Protein 5CE7 (pdb70)

Sequence (134 aa):
DPFEGRTFLQLLGKLNASQFSQIKPAQFAIKHLDLEEDLYSCIWEELESGSFNTRVNIYFVDTLCECLKNGLTGGYLNISRDICKLVQNVAPIGAAGAANAPEVRKVLQSLHEKKVIDDNQYKDAATVEAHEQA

Solvent-accessible surface area: 7140 Å² total

Structure (mmCIF, N/CA/C/O backbone):
data_5CE7
#
_entry.id   5CE7
#
_cell.length_a   51.310
_cell.length_b   51.310
_cell.length_c   119.050
_cell.angle_alpha   90.00
_cell.angle_beta   90.00
_cell.angle_gamma   90.00
#
_symmetry.space_group_name_H-M   'P 43 21 2'
#
loop_
_entity.id
_entity.type
_entity.pdbx_description
1 polymer 'CTD kinase subunit gamma'
2 non-polymer '4-(2-HYDROXYETHYL)-1-PIPERAZINE ETHANESULFONIC ACID'
3 water water
#
loop_
_atom_site.group_PDB
_atom_site.id
_atom_site.type_symbol
_atom_site.label_atom_id
_atom_site.label_alt_id
_atom_site.label_comp_id
_atom_site.label_asym_id
_atom_site.label_entity_id
_atom_site.label_seq_id
_atom_site.pdbx_PDB_ins_code
_atom_site.Cartn_x
_atom_site.Cartn_y
_atom_site.Cartn_z
_atom_site.occupancy
_atom_site.B_iso_or_equiv
_atom_site.auth_seq_id
_atom_site.auth_comp_id
_atom_site.auth_asym_id
_atom_site.auth_atom_id
_atom_site.pdbx_PDB_model_num
ATOM 9 N N . ASP A 1 2 ? 38.813 19.222 35.121 1.00 23.04 2 ASP A N 1
ATOM 10 C CA . ASP A 1 2 ? 40.228 18.896 34.936 1.00 25.56 2 ASP A CA 1
ATOM 11 C C . ASP A 1 2 ? 41.099 19.308 36.134 1.00 21.63 2 ASP A C 1
ATOM 12 O O . ASP A 1 2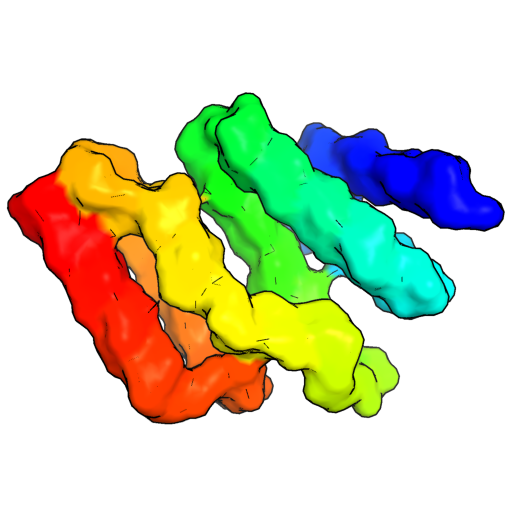 ? 40.669 20.101 36.978 1.00 17.66 2 ASP A O 1
ATOM 17 N N . PRO A 1 3 ? 42.312 18.740 36.227 1.00 18.37 3 PRO A N 1
ATOM 18 C CA . PRO A 1 3 ? 43.180 19.075 37.362 1.00 14.80 3 PRO A CA 1
ATOM 19 C C . PRO A 1 3 ? 43.389 20.578 37.594 1.00 11.24 3 PRO A C 1
ATOM 20 O O . PRO A 1 3 ? 43.389 20.994 38.751 1.00 13.16 3 PRO A O 1
ATOM 24 N N . PHE A 1 4 ? 43.556 21.374 36.539 1.00 12.94 4 PHE A N 1
ATOM 25 C CA . PHE A 1 4 ? 43.791 22.812 36.718 1.00 14.94 4 PHE A CA 1
ATOM 26 C C . PHE A 1 4 ? 42.651 23.549 37.417 1.00 14.60 4 PHE A C 1
ATOM 27 O O . PHE A 1 4 ? 42.886 24.316 38.361 1.00 12.01 4 PHE A O 1
ATOM 35 N N . GLU A 1 5 ? 41.428 23.349 36.930 1.00 13.53 5 GLU A N 1
ATOM 36 C CA . GLU A 1 5 ? 40.253 23.932 37.574 1.00 17.64 5 GLU A CA 1
ATOM 37 C C . GLU A 1 5 ? 40.119 23.441 39.022 1.00 15.65 5 GLU A C 1
ATOM 38 O O . GLU A 1 5 ? 39.747 24.203 39.924 1.00 14.33 5 GLU A O 1
ATOM 44 N N . GLY A 1 6 ? 40.428 22.169 39.238 1.00 14.57 6 GLY A N 1
ATOM 45 C CA . GLY A 1 6 ? 40.420 21.599 40.574 1.00 15.67 6 GLY A CA 1
ATOM 46 C C . GLY A 1 6 ? 41.337 22.348 41.531 1.00 16.35 6 GLY A C 1
ATOM 47 O O . GLY A 1 6 ? 40.928 22.729 42.631 1.00 15.05 6 GLY A O 1
ATOM 48 N N . ARG A 1 7 ? 42.586 22.551 41.115 1.00 12.06 7 ARG A N 1
ATOM 49 C CA . ARG A 1 7 ? 43.567 23.267 41.919 1.00 13.65 7 ARG A CA 1
ATOM 50 C C . ARG A 1 7 ? 43.133 24.715 42.159 1.00 14.58 7 ARG A C 1
ATOM 51 O O . ARG A 1 7 ? 43.208 25.207 43.279 1.00 11.66 7 ARG A O 1
ATOM 67 N N . THR A 1 9 ? 40.090 26.226 42.045 1.00 11.69 9 THR A N 1
ATOM 68 C CA . THR A 1 9 ? 38.948 26.266 42.948 1.00 12.49 9 THR A CA 1
ATOM 69 C C . THR A 1 9 ? 39.332 25.882 44.377 1.00 17.24 9 THR A C 1
ATOM 70 O O . THR A 1 9 ? 38.940 26.555 45.342 1.00 14.84 9 THR A O 1
ATOM 74 N N . PHE A 1 10 ? 40.099 24.804 44.522 1.00 16.97 10 PHE A N 1
ATOM 75 C CA . PHE A 1 10 ? 40.504 24.352 45.854 1.00 19.92 10 PHE A CA 1
ATOM 76 C C . PHE A 1 10 ? 41.337 25.409 46.581 1.00 18.05 10 PHE A C 1
ATOM 77 O O . PHE A 1 10 ? 41.127 25.664 47.768 1.00 17.87 10 PHE A O 1
ATOM 85 N N . LEU A 1 11 ? 42.267 26.038 45.872 1.00 15.90 11 LEU A N 1
ATOM 86 C CA . LEU A 1 11 ? 43.073 27.105 46.464 1.00 16.87 11 LEU A CA 1
ATOM 87 C C . LEU A 1 11 ? 42.197 28.268 46.971 1.00 18.18 11 LEU A C 1
ATOM 88 O O . LEU A 1 11 ? 42.445 28.814 48.047 1.00 13.59 11 LEU A O 1
ATOM 93 N N . GLN A 1 12 ? 41.179 28.641 46.196 1.00 15.31 12 GLN A N 1
ATOM 94 C CA . GLN A 1 12 ? 40.228 29.674 46.619 1.00 14.48 12 GLN A CA 1
ATOM 95 C C . GLN A 1 12 ? 39.467 29.249 47.875 1.00 15.61 12 GLN A C 1
ATOM 96 O O . GLN A 1 12 ? 39.316 30.024 48.817 1.00 16.73 12 GLN A O 1
ATOM 102 N N . LEU A 1 13 ? 38.992 28.008 47.898 1.00 16.27 13 LEU A N 1
ATOM 103 C CA . LEU A 1 13 ? 38.352 27.466 49.093 1.00 16.39 13 LEU A CA 1
ATOM 104 C C . LEU A 1 13 ? 39.287 27.475 50.315 1.00 18.14 13 LEU A C 1
ATOM 105 O O . LEU A 1 13 ? 38.875 27.839 51.421 1.00 15.42 13 LEU A O 1
ATOM 110 N N . LEU A 1 14 ? 40.540 27.063 50.127 1.00 15.79 14 LEU A N 1
ATOM 111 C CA . LEU A 1 14 ? 41.510 27.097 51.223 1.00 16.99 14 LEU A CA 1
ATOM 112 C C . LEU A 1 14 ? 41.699 28.507 51.777 1.00 18.05 14 LEU A C 1
ATOM 113 O O . LEU A 1 14 ? 41.966 28.683 52.959 1.00 17.20 14 LEU A O 1
ATOM 118 N N . GLY A 1 15 ? 41.562 29.507 50.912 1.00 18.28 15 GLY A N 1
ATOM 119 C CA . GLY A 1 15 ? 41.713 30.889 51.322 1.00 20.63 15 GLY A CA 1
ATOM 120 C C . GLY A 1 15 ? 40.631 31.336 52.290 1.00 20.24 15 GLY A C 1
ATOM 121 O O . GLY A 1 15 ? 40.767 32.385 52.927 1.00 22.54 15 GLY A O 1
ATOM 122 N N . LYS A 1 16 ? 39.565 30.538 52.399 1.00 17.79 16 LYS A N 1
ATOM 123 C CA . LYS A 1 16 ? 38.419 30.861 53.256 1.00 19.27 16 LYS A CA 1
ATOM 124 C C . LYS A 1 16 ? 38.583 30.354 54.675 1.00 19.84 16 LYS A C 1
ATOM 125 O O . LYS A 1 16 ? 37.782 30.682 55.534 1.00 20.94 16 LYS A O 1
ATOM 131 N N . LEU A 1 17 ? 39.601 29.534 54.913 1.00 17.89 17 LEU A N 1
ATOM 132 C CA . LEU A 1 17 ? 39.767 28.886 56.214 1.00 19.33 17 LEU A CA 1
ATOM 133 C C . LEU A 1 17 ? 39.994 29.863 57.368 1.00 21.34 17 LEU A C 1
ATOM 134 O O . LEU A 1 17 ? 40.733 30.848 57.247 1.00 21.63 17 LEU A O 1
ATOM 139 N N . ASN A 1 18 ? 39.361 29.568 58.496 1.00 21.14 18 ASN A N 1
ATOM 140 C CA . ASN A 1 18 ? 39.712 30.217 59.751 1.00 21.83 18 ASN A CA 1
ATOM 141 C C . ASN A 1 18 ? 39.650 29.167 60.842 1.00 18.45 18 ASN A C 1
ATOM 142 O O . ASN A 1 18 ? 39.497 27.985 60.541 1.00 15.14 18 ASN A O 1
ATOM 147 N N . ALA A 1 19 ? 39.758 29.582 62.102 1.00 20.55 19 ALA A N 1
ATOM 148 C CA . ALA A 1 19 ? 39.806 28.620 63.197 1.00 21.86 19 ALA A CA 1
ATOM 149 C C . ALA A 1 19 ? 38.570 27.711 63.260 1.00 23.11 19 ALA A C 1
ATOM 150 O O . ALA A 1 19 ? 38.655 26.582 63.739 1.00 24.18 19 ALA A O 1
ATOM 152 N N . SER A 1 20 ? 37.433 28.189 62.760 1.00 22.42 20 SER A N 1
ATOM 153 C CA . SER A 1 20 ? 36.165 27.474 62.938 1.00 25.56 20 SER A CA 1
ATOM 154 C C . SER A 1 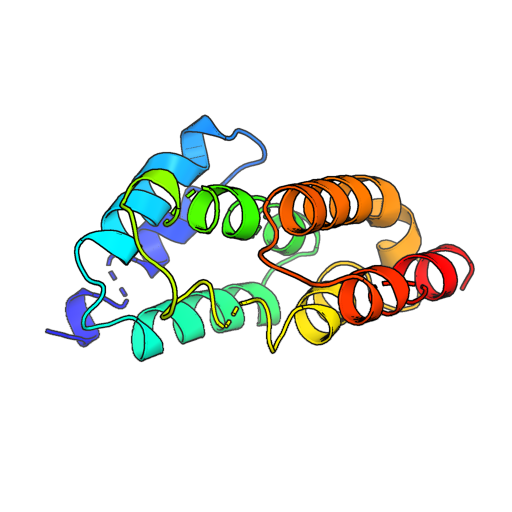20 ? 36.035 26.249 62.050 1.00 24.63 20 SER A C 1
ATOM 155 O O . SER A 1 20 ? 36.400 26.282 60.874 1.00 24.34 20 SER A O 1
ATOM 158 N N . GLN A 1 21 ? 35.512 25.168 62.617 1.00 25.56 21 GLN A N 1
ATOM 159 C CA . GLN A 1 21 ? 35.280 23.946 61.855 1.00 30.60 21 GLN A CA 1
ATOM 160 C C . GLN A 1 21 ? 34.337 24.222 60.686 1.00 28.04 21 GLN A C 1
ATOM 161 O O . GLN A 1 21 ? 34.476 23.637 59.609 1.00 27.01 21 GLN A O 1
ATOM 167 N N . PHE A 1 22 ? 33.378 25.117 60.913 1.00 24.44 22 PHE A N 1
ATOM 168 C CA . PHE A 1 22 ? 32.465 25.586 59.875 1.00 24.51 22 PHE A CA 1
ATOM 169 C C . PHE A 1 22 ? 33.156 26.024 58.568 1.00 25.22 22 PHE A C 1
ATOM 170 O O . PHE A 1 22 ? 32.621 25.814 57.475 1.00 25.40 22 PHE A O 1
ATOM 178 N N . SER A 1 23 ? 34.329 26.642 58.680 1.00 20.13 23 SER A N 1
ATOM 179 C CA . SER A 1 23 ? 35.043 27.157 57.505 1.00 20.36 23 SER A CA 1
ATOM 180 C C . SER A 1 23 ? 35.799 26.063 56.747 1.00 17.13 23 SER A C 1
ATOM 181 O O . SER A 1 23 ? 36.255 26.269 55.621 1.00 20.22 23 SER A O 1
ATOM 184 N N . GLN A 1 24 ? 35.941 24.910 57.386 1.00 13.94 24 GLN A N 1
ATOM 185 C CA . GLN A 1 24 ? 36.783 23.843 56.879 1.00 18.14 24 GLN A CA 1
ATOM 186 C C . GLN A 1 24 ? 35.938 22.805 56.140 1.00 20.75 24 GLN A C 1
ATOM 187 O O . GLN A 1 24 ? 36.464 21.974 55.415 1.00 16.22 24 GLN A O 1
ATOM 193 N N . ILE A 1 25 ? 34.622 22.874 56.320 1.00 18.93 25 ILE A N 1
ATOM 194 C CA . ILE A 1 25 ? 33.729 21.878 55.750 1.00 20.78 25 ILE A CA 1
ATOM 195 C C . ILE A 1 25 ? 33.693 21.898 54.222 1.00 19.08 25 ILE A C 1
ATOM 196 O O . ILE A 1 25 ? 33.823 20.857 53.582 1.00 20.50 25 ILE A O 1
ATOM 201 N N . LYS A 1 26 ? 33.489 23.069 53.639 1.00 18.04 26 LYS A N 1
ATOM 202 C CA . LYS A 1 26 ? 33.378 23.160 52.184 1.00 24.01 26 LYS A CA 1
ATOM 203 C C . LYS A 1 26 ? 34.653 22.734 51.441 1.00 16.42 26 LYS A C 1
ATOM 204 O O . LYS A 1 26 ? 34.578 22.023 50.437 1.00 15.75 26 LYS A O 1
ATOM 210 N N . PRO A 1 27 ? 35.834 23.176 51.914 1.00 14.76 27 PRO A N 1
ATOM 211 C CA . PRO A 1 27 ? 37.051 22.701 51.228 1.00 16.34 27 PRO A CA 1
ATOM 212 C C . PRO A 1 27 ? 37.236 21.191 51.379 1.00 14.20 27 PRO A C 1
ATOM 213 O O . PRO A 1 27 ? 37.753 20.555 50.469 1.00 15.10 27 PRO A O 1
ATOM 217 N N . ALA A 1 28 ? 36.817 20.629 52.514 1.00 13.21 28 ALA A N 1
ATOM 218 C CA . ALA A 1 28 ? 36.920 19.189 52.732 1.00 11.55 28 ALA A CA 1
ATOM 219 C C . ALA A 1 28 ? 35.982 18.402 51.824 1.00 11.88 28 ALA A C 1
ATOM 220 O O . ALA A 1 28 ? 36.364 17.358 51.285 1.00 14.69 28 ALA A O 1
ATOM 222 N N . GLN A 1 29 ? 34.756 18.892 51.660 1.00 13.71 29 GLN A N 1
ATOM 223 C CA . GLN A 1 29 ? 33.785 18.250 50.766 1.00 19.40 29 GLN A CA 1
ATOM 224 C C . GLN A 1 29 ? 34.247 18.273 49.307 1.00 19.63 29 GLN A C 1
ATOM 225 O O . GLN A 1 29 ? 34.077 17.287 48.572 1.00 17.10 29 GLN A O 1
ATOM 231 N N . PHE A 1 30 ? 34.813 19.403 48.891 1.00 17.21 30 PHE A N 1
ATOM 232 C CA . PHE A 1 30 ? 35.384 19.536 47.548 1.00 15.30 30 PHE A CA 1
ATOM 233 C C . PHE A 1 30 ? 36.519 18.540 47.315 1.00 15.25 30 PHE A C 1
ATOM 234 O O . PHE A 1 30 ? 36.560 17.870 46.286 1.00 16.68 30 PHE A O 1
ATOM 242 N N . ALA A 1 31 ? 37.453 18.468 48.259 1.00 14.45 31 ALA A N 1
ATOM 243 C CA . ALA A 1 31 ? 38.596 17.573 48.140 1.00 13.73 31 ALA A CA 1
ATOM 244 C C . ALA A 1 31 ? 38.152 16.131 47.968 1.00 16.25 31 ALA A C 1
ATOM 245 O O . ALA A 1 31 ? 38.790 15.360 47.242 1.00 14.72 31 ALA A O 1
ATOM 247 N N . ILE A 1 32 ? 37.056 15.779 48.637 1.00 14.44 32 ILE A N 1
ATOM 248 C CA . ILE A 1 32 ? 36.541 14.409 48.638 1.00 17.81 32 ILE A CA 1
ATOM 249 C C . ILE A 1 32 ? 35.734 14.142 47.380 1.00 19.47 32 ILE A C 1
ATOM 250 O O . ILE A 1 32 ? 35.835 13.072 46.776 1.00 18.78 32 ILE A O 1
ATOM 255 N N . LYS A 1 33 ? 34.946 15.128 46.977 1.00 21.03 33 LYS A N 1
ATOM 256 C CA . LYS A 1 33 ? 34.174 15.031 45.739 1.00 23.47 33 LYS A CA 1
ATOM 257 C C . LYS A 1 33 ? 35.094 14.807 44.544 1.00 22.96 33 LYS A C 1
ATOM 258 O O . LYS A 1 33 ? 34.713 14.170 43.559 1.00 23.17 33 LYS A O 1
ATOM 264 N N . HIS A 1 34 ? 36.315 15.325 44.642 1.00 21.30 34 HIS A N 1
ATOM 265 C CA . HIS A 1 34 ? 37.285 15.226 43.558 1.00 20.31 34 HIS A CA 1
ATOM 266 C C . HIS A 1 34 ? 38.500 14.430 43.976 1.00 18.89 34 HIS A C 1
ATOM 267 O O . HIS A 1 34 ? 39.638 14.838 43.745 1.00 16.57 34 HIS A O 1
ATOM 274 N N . LEU A 1 35 ? 38.242 13.290 44.598 1.00 20.11 35 LEU A N 1
ATOM 275 C CA . LEU A 1 35 ? 39.284 12.385 45.062 1.00 22.64 35 LEU A CA 1
ATOM 276 C C . LEU A 1 35 ? 40.246 12.022 43.940 1.00 21.37 35 LEU A C 1
ATOM 277 O O . LEU A 1 35 ? 41.412 11.697 44.195 1.00 19.12 35 LEU A O 1
ATOM 282 N N . ASP A 1 36 ? 39.759 12.061 42.701 1.00 22.87 36 ASP A N 1
ATOM 283 C CA . ASP A 1 36 ? 40.605 11.735 41.552 1.00 26.40 36 ASP A CA 1
ATOM 284 C C . ASP A 1 36 ? 41.776 12.696 41.433 1.00 21.34 36 ASP A C 1
ATOM 285 O O . ASP A 1 36 ? 42.819 12.347 40.876 1.00 19.99 36 ASP A O 1
ATOM 290 N N . LEU A 1 37 ? 41.601 13.898 41.984 1.00 13.93 37 LEU A N 1
ATOM 291 C CA . LEU A 1 37 ? 42.634 14.924 41.931 1.00 14.69 37 LEU A CA 1
ATOM 292 C C . LEU A 1 37 ? 43.433 14.982 43.239 1.00 16.41 37 LEU A C 1
ATOM 293 O O . LEU A 1 37 ? 44.108 15.960 43.497 1.00 13.69 37 LEU A O 1
ATOM 298 N N . GLU A 1 38 ? 43.365 13.931 44.058 1.00 17.63 38 GLU A N 1
ATOM 299 C CA . GLU A 1 38 ? 43.973 13.957 45.404 1.00 14.54 38 GLU A CA 1
ATOM 300 C C . GLU A 1 38 ? 45.447 14.391 45.435 1.00 17.44 38 GLU A C 1
ATOM 301 O O . GLU A 1 38 ? 45.872 15.130 46.315 1.00 17.19 38 GLU A O 1
ATOM 307 N N . GLU A 1 39 ? 46.232 13.948 44.463 1.00 20.19 39 GLU A N 1
ATOM 308 C CA . GLU A 1 39 ? 47.635 14.322 44.437 1.00 18.75 39 GLU A CA 1
ATOM 309 C C . GLU A 1 39 ? 47.793 15.815 44.200 1.00 15.94 39 GLU A C 1
ATOM 310 O O . GLU A 1 39 ? 48.596 16.460 44.870 1.00 17.63 39 GLU A O 1
ATOM 316 N N . ASP A 1 40 ? 47.021 16.358 43.258 1.00 11.56 40 ASP A N 1
ATOM 317 C CA . ASP A 1 40 ? 47.064 17.788 42.950 1.00 13.74 40 ASP A CA 1
ATOM 318 C C . ASP A 1 40 ? 46.631 18.585 44.178 1.00 16.00 40 ASP A C 1
ATOM 319 O O . ASP A 1 40 ? 47.267 19.569 44.560 1.00 15.57 40 ASP A O 1
ATOM 324 N N . LEU A 1 41 ? 45.509 18.164 44.750 1.00 15.06 41 LEU A N 1
ATOM 325 C CA . LEU A 1 41 ? 44.893 18.868 45.864 1.00 15.47 41 LEU A CA 1
ATOM 326 C C . LEU A 1 41 ? 45.749 18.784 47.120 1.00 16.79 41 LEU A C 1
ATOM 327 O O . LEU A 1 41 ? 45.874 19.773 47.837 1.00 15.56 41 LEU A O 1
ATOM 332 N N . TYR A 1 42 ? 46.334 17.615 47.385 1.00 15.08 42 TYR A N 1
ATOM 333 C CA . TYR A 1 42 ? 47.238 17.471 48.520 1.00 14.71 42 TYR A CA 1
ATOM 334 C C . TYR A 1 42 ? 48.448 18.410 48.372 1.00 15.70 42 TYR A C 1
ATOM 335 O O . TYR A 1 42 ? 48.958 18.957 49.358 1.00 12.61 42 TYR A O 1
ATOM 344 N N . SER A 1 43 ? 48.901 18.617 47.137 1.00 12.06 43 SER A N 1
ATOM 345 C CA . SER A 1 43 ? 49.997 19.538 46.894 1.00 10.91 43 SER A CA 1
ATOM 346 C C . SER A 1 43 ? 49.563 20.981 47.101 1.00 10.50 43 SER A C 1
ATOM 347 O O . SER A 1 43 ? 50.376 21.834 47.456 1.00 13.49 43 SER A O 1
ATOM 350 N N . CYS A 1 44 ? 48.285 21.260 46.871 1.00 11.77 44 CYS A N 1
ATOM 351 C CA . CYS A 1 44 ? 47.746 22.593 47.153 1.00 14.48 44 CYS A CA 1
ATOM 352 C C . CYS A 1 44 ? 47.843 22.890 48.654 1.00 14.56 44 CYS A C 1
ATOM 353 O O . CYS A 1 44 ? 48.141 24.018 49.056 1.00 11.81 44 CYS A O 1
ATOM 356 N N . ILE A 1 45 ? 47.569 21.875 49.470 1.00 14.50 45 ILE A N 1
ATOM 357 C CA . ILE A 1 45 ? 47.657 22.001 50.931 1.00 12.19 45 ILE A CA 1
ATOM 358 C C . ILE A 1 45 ? 49.076 22.363 51.355 1.00 12.36 45 ILE A C 1
ATOM 359 O O . ILE A 1 45 ? 49.281 23.319 52.108 1.00 11.72 45 ILE A O 1
ATOM 364 N N . TRP A 1 46 ? 50.061 21.624 50.848 1.00 9.58 46 TRP A N 1
ATOM 365 C CA . TRP A 1 46 ? 51.467 21.936 51.148 1.00 14.96 46 TRP A CA 1
ATOM 366 C C . TRP A 1 46 ? 51.955 23.266 50.565 1.00 17.13 46 TRP A C 1
ATOM 367 O O . TRP A 1 46 ? 52.802 23.937 51.166 1.00 17.40 46 TRP A O 1
ATOM 378 N N . GLU A 1 47 ? 51.423 23.650 49.407 1.00 12.84 47 GLU A N 1
ATOM 379 C CA . GLU A 1 47 ? 51.739 24.959 48.835 1.00 12.62 47 GLU A CA 1
ATOM 380 C C . GLU A 1 47 ? 51.313 26.079 49.792 1.00 13.58 47 GLU A C 1
ATOM 381 O O . GLU A 1 47 ? 52.028 27.068 49.978 1.00 17.91 47 GLU A O 1
ATOM 387 N N . GLU A 1 48 ? 50.125 25.937 50.364 1.00 13.55 48 GLU A N 1
ATOM 388 C CA . GLU A 1 48 ? 49.596 26.933 51.294 1.00 15.40 48 GLU A CA 1
ATOM 389 C C . GLU A 1 48 ? 50.334 26.884 52.638 1.00 12.87 48 GLU A C 1
ATOM 390 O O . GLU A 1 48 ? 50.550 27.916 53.268 1.00 14.40 48 GLU A O 1
ATOM 396 N N . LEU A 1 49 ? 50.730 25.694 53.073 1.00 13.54 49 LEU A N 1
ATOM 397 C CA . LEU A 1 49 ? 51.584 25.577 54.272 1.00 15.31 49 LEU A CA 1
ATOM 398 C C . LEU A 1 49 ? 52.901 26.327 54.110 1.00 18.67 49 LEU A C 1
ATOM 399 O O . LEU A 1 49 ? 53.293 27.120 54.969 1.00 23.04 49 LEU A O 1
ATOM 404 N N . GLU A 1 50 ? 53.583 26.071 52.998 1.00 14.78 50 GLU A N 1
ATOM 405 C CA . GLU A 1 50 ? 54.914 26.630 52.747 1.00 21.29 50 GLU A CA 1
ATOM 406 C C . GLU A 1 50 ? 54.953 28.143 52.684 1.00 21.96 50 GLU A C 1
ATOM 407 O O . GLU A 1 50 ? 55.927 28.765 53.100 1.00 25.41 50 GLU A O 1
ATOM 413 N N . SER A 1 51 ? 53.904 28.738 52.138 1.00 23.61 51 SER A N 1
ATOM 414 C CA . SER A 1 51 ? 53.899 30.177 51.925 1.00 22.64 51 SER A CA 1
ATOM 415 C C . SER A 1 51 ? 53.021 30.910 52.930 1.00 19.87 51 SER A C 1
ATOM 416 O O . SER A 1 51 ? 52.946 32.139 52.907 1.00 21.46 51 SER A O 1
ATOM 419 N N . GLY A 1 52 ? 52.379 30.160 53.825 1.00 18.82 52 GLY A N 1
ATOM 420 C CA . GLY A 1 52 ? 51.441 30.742 54.775 1.00 17.10 52 GLY A CA 1
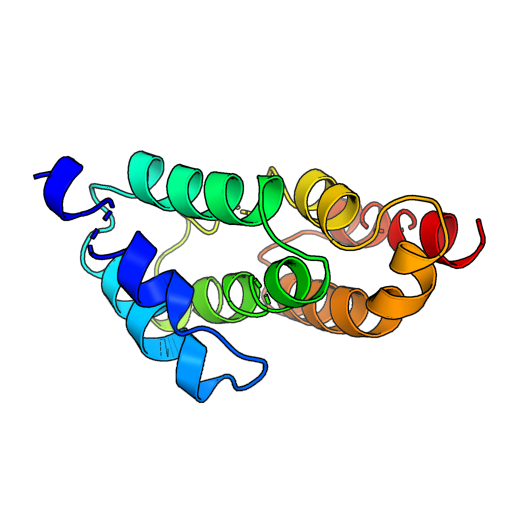ATOM 421 C C . GLY A 1 52 ? 52.097 31.259 56.045 1.00 15.19 52 GLY A C 1
ATOM 422 O O . GLY A 1 52 ? 53.174 30.793 56.444 1.00 14.55 52 GLY A O 1
ATOM 423 N N . SER A 1 53 ? 51.439 32.231 56.674 1.00 17.70 53 SER A N 1
ATOM 424 C CA . SER A 1 53 ? 51.790 32.699 58.014 1.00 19.44 53 SER A CA 1
ATOM 425 C C . SER A 1 53 ? 51.588 31.561 59.000 1.00 14.15 53 SER A C 1
ATOM 426 O O . SER A 1 53 ? 50.967 30.555 58.669 1.00 14.14 53 SER A O 1
ATOM 429 N N . PHE A 1 54 ? 52.098 31.712 60.215 1.00 14.39 54 PHE A N 1
ATOM 430 C CA . PHE A 1 54 ? 51.845 30.700 61.236 1.00 16.51 54 PHE A CA 1
ATOM 431 C C . PHE A 1 54 ? 50.356 30.563 61.553 1.00 13.05 54 PHE A C 1
ATOM 432 O O . PHE A 1 54 ? 49.889 29.472 61.852 1.00 13.74 54 PHE A O 1
ATOM 440 N N . ASN A 1 55 ? 49.607 31.660 61.486 1.00 12.41 55 ASN A N 1
ATOM 441 C CA . ASN A 1 55 ? 48.161 31.551 61.693 1.00 14.98 55 ASN A CA 1
ATOM 442 C C . ASN A 1 55 ? 47.510 30.685 60.608 1.00 16.23 55 ASN A C 1
ATOM 443 O O . ASN A 1 55 ? 46.701 29.821 60.903 1.00 11.47 55 ASN A O 1
ATOM 448 N N . THR A 1 56 ? 47.884 30.916 59.352 1.00 15.90 56 THR A N 1
ATOM 449 C CA . THR A 1 56 ? 47.386 30.120 58.228 1.00 11.95 56 THR A CA 1
ATOM 450 C C . THR A 1 56 ? 47.793 28.652 58.350 1.00 10.88 56 THR A C 1
ATOM 451 O O . THR A 1 56 ? 47.020 27.752 58.056 1.00 10.85 56 THR A O 1
ATOM 455 N N . ARG A 1 57 ? 49.019 28.412 58.797 1.00 12.79 57 ARG A N 1
ATOM 456 C CA . ARG A 1 57 ? 49.495 27.052 58.952 1.00 14.20 57 ARG A CA 1
ATOM 457 C C . ARG A 1 57 ? 48.690 26.263 59.982 1.00 10.22 57 ARG A C 1
ATOM 458 O O . ARG A 1 57 ? 48.382 25.097 59.773 1.00 16.10 57 ARG A O 1
ATOM 466 N N . VAL A 1 58 ? 48.348 26.921 61.081 1.00 12.17 58 VAL A N 1
ATOM 467 C CA . VAL A 1 58 ? 47.544 26.320 62.133 1.00 13.16 58 VAL A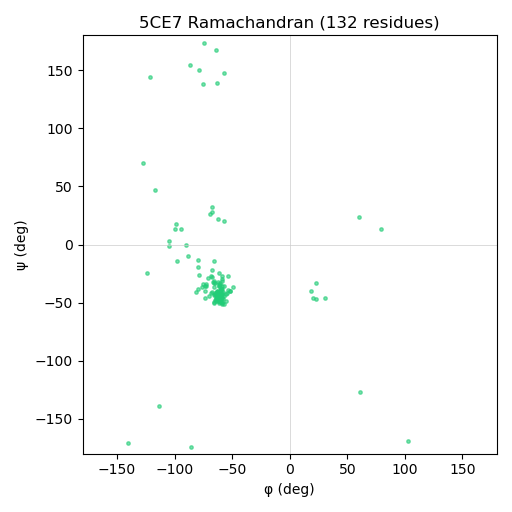 CA 1
ATOM 468 C C . VAL A 1 58 ? 46.142 26.010 61.606 1.00 11.16 58 VAL A C 1
ATOM 469 O O . VAL A 1 58 ? 45.593 24.947 61.868 1.00 13.88 58 VAL A O 1
ATOM 473 N N . ASN A 1 59 ? 45.562 26.935 60.854 1.00 10.03 59 ASN A N 1
ATOM 474 C CA . ASN A 1 59 ? 44.228 26.693 60.304 1.00 13.79 59 ASN A CA 1
ATOM 475 C C . ASN A 1 59 ? 44.218 25.560 59.287 1.00 12.98 59 ASN A C 1
ATOM 476 O O . ASN A 1 59 ? 43.252 24.811 59.196 1.00 12.49 59 ASN A O 1
ATOM 481 N N . ILE A 1 60 ? 45.313 25.408 58.548 1.00 13.69 60 ILE A N 1
ATOM 482 C CA . ILE A 1 60 ? 45.453 24.269 57.644 1.00 14.43 60 ILE A CA 1
ATOM 483 C C . ILE A 1 60 ? 45.582 22.947 58.401 1.00 11.94 60 ILE A C 1
ATOM 484 O O . ILE A 1 60 ? 45.060 21.929 57.970 1.00 14.62 60 ILE A O 1
ATOM 497 N N . TYR A 1 62 ? 44.106 22.399 61.300 1.00 15.56 62 TYR A N 1
ATOM 498 C CA . TYR A 1 62 ? 42.722 22.106 61.685 1.00 15.81 62 TYR A CA 1
ATOM 499 C C . TYR A 1 62 ? 41.979 21.509 60.494 1.00 12.71 62 TYR A C 1
ATOM 500 O O . TYR A 1 62 ? 41.262 20.516 60.636 1.00 15.47 62 TYR A O 1
ATOM 509 N N . PHE A 1 63 ? 42.122 22.137 59.329 1.00 10.57 63 PHE A N 1
ATOM 510 C CA . PHE A 1 63 ? 41.484 21.630 58.104 1.00 13.10 63 PHE A CA 1
ATOM 511 C C . PHE A 1 63 ? 41.846 20.167 57.810 1.00 13.79 63 PHE A C 1
ATOM 512 O O . PHE A 1 63 ? 40.999 19.366 57.381 1.00 14.83 63 PHE A O 1
ATOM 520 N N . VAL A 1 64 ? 43.118 19.832 58.008 1.00 13.11 64 VAL A N 1
ATOM 521 C CA . VAL A 1 64 ? 43.601 18.463 57.818 1.00 14.32 64 VAL A CA 1
ATOM 522 C C . VAL A 1 64 ? 42.865 17.506 58.754 1.00 14.38 64 VAL A C 1
ATOM 523 O O . VAL A 1 64 ? 42.550 16.380 58.393 1.00 14.81 64 VAL A O 1
ATOM 527 N N . ASP A 1 65 ? 42.603 17.958 59.970 1.00 18.75 65 ASP A N 1
ATOM 528 C CA . ASP A 1 65 ? 41.851 17.157 60.936 1.00 22.32 65 ASP A CA 1
ATOM 529 C C . ASP A 1 65 ? 40.414 16.963 60.428 1.00 15.94 65 ASP A C 1
ATOM 530 O O . ASP A 1 65 ? 39.901 15.850 60.391 1.00 16.68 65 ASP A O 1
ATOM 535 N N . THR A 1 66 ? 39.781 18.059 60.036 1.00 15.98 66 THR A N 1
ATOM 536 C CA . THR A 1 66 ? 38.425 18.031 59.465 1.00 15.48 66 THR A CA 1
ATOM 537 C C . THR A 1 66 ? 38.333 17.158 58.195 1.00 14.95 66 THR A C 1
ATOM 538 O O . THR A 1 66 ? 37.387 16.363 58.020 1.00 16.25 66 THR A O 1
ATOM 542 N N . LEU A 1 67 ? 39.330 17.287 57.325 1.00 12.38 67 LEU A N 1
ATOM 543 C CA . LEU A 1 67 ? 39.413 16.468 56.123 1.00 12.72 67 LEU A CA 1
ATOM 544 C C . LEU A 1 67 ? 39.473 14.977 56.466 1.00 15.34 67 LEU A C 1
ATOM 545 O O . LEU A 1 67 ? 38.733 14.163 55.897 1.00 17.59 67 LEU A O 1
ATOM 550 N N . CYS A 1 68 ? 40.364 14.609 57.380 1.00 10.55 68 CYS A N 1
ATOM 551 C CA . CYS A 1 68 ? 40.434 13.218 57.817 1.00 13.89 68 CYS A CA 1
ATOM 552 C C . CYS A 1 68 ? 39.098 12.722 58.404 1.00 15.06 68 CYS A C 1
ATOM 553 O O . CYS A 1 68 ? 38.639 11.639 58.062 1.00 16.97 68 CYS A O 1
ATOM 556 N N . GLU A 1 69 ? 38.484 13.503 59.287 1.00 13.97 69 GLU A N 1
ATOM 557 C CA . GLU A 1 69 ? 37.196 13.112 59.874 1.00 15.60 69 GLU A CA 1
ATOM 558 C C . GLU A 1 69 ? 36.153 12.876 58.791 1.00 15.81 69 GLU A C 1
ATOM 559 O O . GLU A 1 69 ? 35.427 11.889 58.810 1.00 18.77 69 GLU A O 1
ATOM 573 N N . CYS A 1 71 ? 36.728 12.252 55.584 1.00 12.48 71 CYS A N 1
ATOM 574 C CA . CYS A 1 71 ? 37.123 11.066 54.824 1.00 15.54 71 CYS A CA 1
ATOM 575 C C . CYS A 1 71 ? 36.584 9.803 55.503 1.00 18.09 71 CYS A C 1
ATOM 576 O O . CYS A 1 71 ? 36.012 8.932 54.848 1.00 18.22 71 CYS A O 1
ATOM 579 N N . LEU A 1 72 ? 36.750 9.714 56.821 1.00 14.22 72 LEU A N 1
ATOM 580 C CA . LEU A 1 72 ? 36.289 8.543 57.555 1.00 18.28 72 LEU A CA 1
ATOM 581 C C . LEU A 1 72 ? 34.761 8.431 57.524 1.00 19.88 72 LEU A C 1
ATOM 582 O O . LEU A 1 72 ? 34.205 7.333 57.444 1.00 19.36 72 LEU A O 1
ATOM 587 N N . LYS A 1 73 ? 34.078 9.564 57.585 1.00 17.66 73 LYS A N 1
ATOM 588 C CA . LYS A 1 73 ? 32.620 9.545 57.507 1.00 20.73 73 LYS A CA 1
ATOM 589 C C . LYS A 1 73 ? 32.132 9.106 56.123 1.00 16.98 73 LYS A C 1
ATOM 590 O O . LYS A 1 73 ? 30.988 8.641 55.965 1.00 19.57 73 LYS A O 1
ATOM 596 N N . ASN A 1 74 ? 33.005 9.256 55.134 1.00 15.65 74 ASN A N 1
ATOM 597 C CA . ASN A 1 74 ? 32.711 8.854 53.759 1.00 17.76 74 ASN A CA 1
ATOM 598 C C . ASN A 1 74 ? 33.115 7.408 53.484 1.00 20.63 74 ASN A C 1
ATOM 599 O O . ASN A 1 74 ? 32.905 6.907 52.389 1.00 22.02 74 ASN A O 1
ATOM 604 N N . GLY A 1 75 ? 33.675 6.737 54.487 1.00 19.97 75 GLY A N 1
ATOM 605 C CA . GLY A 1 75 ? 34.067 5.341 54.346 1.00 17.99 75 GLY A CA 1
ATOM 606 C C . GLY A 1 75 ? 35.390 5.127 53.614 1.00 19.51 75 GLY A C 1
ATOM 607 O O . GLY A 1 75 ? 35.701 4.014 53.208 1.00 21.86 75 GLY A O 1
ATOM 608 N N . LEU A 1 76 ? 36.168 6.190 53.433 1.00 16.66 76 LEU A N 1
ATOM 609 C CA . LEU A 1 76 ? 37.473 6.082 52.766 1.00 17.48 76 LEU A CA 1
ATOM 610 C C . LEU A 1 76 ? 38.539 5.524 53.707 1.00 19.21 76 LEU A C 1
ATOM 611 O O . LEU A 1 76 ? 38.490 5.747 54.916 1.00 21.91 76 LEU A O 1
ATOM 616 N N . THR A 1 77 ? 39.522 4.823 53.159 1.00 23.94 77 THR A N 1
ATOM 617 C CA . THR A 1 77 ? 40.606 4.311 54.005 1.00 24.37 77 THR A CA 1
ATOM 618 C C . THR A 1 77 ? 41.995 4.758 53.557 1.00 25.57 77 THR A C 1
ATOM 619 O O . THR A 1 77 ? 42.920 4.805 54.362 1.00 29.69 77 THR A O 1
ATOM 623 N N . GLY A 1 78 ? 42.149 5.089 52.279 1.00 23.14 78 GLY A N 1
ATOM 624 C CA . GLY A 1 78 ? 43.450 5.504 51.782 1.00 24.42 78 GLY A CA 1
ATOM 625 C C . GLY A 1 78 ? 43.423 6.961 51.366 1.00 23.71 78 GLY A C 1
ATOM 626 O O . GLY A 1 78 ? 42.809 7.791 52.044 1.00 25.26 78 GLY A O 1
ATOM 627 N N . GLY A 1 79 ? 44.068 7.270 50.247 1.00 21.65 79 GLY A N 1
ATOM 628 C CA . GLY A 1 79 ? 44.024 8.613 49.705 1.00 20.97 79 GLY A CA 1
ATOM 629 C C . GLY A 1 79 ? 44.602 9.643 50.659 1.00 21.48 79 GLY A C 1
ATOM 630 O O . GLY A 1 79 ? 45.733 9.485 51.138 1.00 21.75 79 GLY A O 1
ATOM 631 N N . TYR A 1 80 ? 43.832 10.692 50.942 1.00 18.72 80 TYR A N 1
ATOM 632 C CA . TYR A 1 80 ? 44.291 11.757 51.839 1.00 18.19 80 TYR A CA 1
ATOM 633 C C . TYR A 1 80 ? 44.758 11.200 53.190 1.00 18.61 80 TYR A C 1
ATOM 634 O O . TYR A 1 80 ? 45.754 11.663 53.751 1.00 16.64 80 TYR A O 1
ATOM 643 N N . LEU A 1 81 ? 44.046 10.200 53.699 1.00 17.53 81 LEU A N 1
ATOM 644 C CA . LEU A 1 81 ? 44.367 9.608 54.992 1.00 20.67 81 LEU A CA 1
ATOM 645 C C . LEU A 1 81 ? 45.773 9.011 55.025 1.00 19.03 81 LEU A C 1
ATOM 646 O O . LEU A 1 81 ? 46.502 9.197 55.992 1.00 16.66 81 LEU A O 1
ATOM 651 N N . ASN A 1 82 ? 46.150 8.293 53.972 1.00 21.56 82 ASN A N 1
ATOM 652 C CA . ASN A 1 82 ? 47.498 7.725 53.888 1.00 20.63 82 ASN A CA 1
ATOM 653 C C . ASN A 1 82 ? 48.571 8.790 53.713 1.00 17.44 82 ASN A C 1
ATOM 654 O O . ASN A 1 82 ? 49.674 8.660 54.235 1.00 21.23 82 ASN A O 1
ATOM 667 N N . ILE A 1 84 ? 48.425 12.031 54.705 1.00 16.14 84 ILE A N 1
ATOM 668 C CA . ILE A 1 84 ? 48.549 12.797 55.940 1.00 17.98 84 ILE A CA 1
ATOM 669 C C . ILE A 1 84 ? 49.260 11.990 57.025 1.00 20.02 84 ILE A C 1
ATOM 670 O O . ILE A 1 84 ? 50.090 12.523 57.768 1.00 19.77 84 ILE A O 1
ATOM 675 N N . SER A 1 85 ? 48.943 10.698 57.099 1.00 20.24 85 SER A N 1
ATOM 676 C CA . SER A 1 85 ? 49.598 9.799 58.039 1.00 21.88 85 SER A CA 1
ATOM 677 C C . SER A 1 85 ? 51.104 9.706 57.783 1.00 24.03 85 SER A C 1
ATOM 678 O O . SER A 1 85 ? 51.911 9.818 58.708 1.00 26.00 85 SER A O 1
ATOM 681 N N . ARG A 1 86 ? 51.471 9.492 56.524 1.00 19.79 86 ARG A N 1
ATOM 682 C CA . ARG A 1 86 ? 52.877 9.413 56.120 1.00 25.26 86 ARG A CA 1
ATOM 683 C C . ARG A 1 86 ? 53.603 10.707 56.466 1.00 23.94 86 ARG A C 1
ATOM 684 O O . ARG A 1 86 ? 54.757 10.691 56.887 1.00 25.22 86 ARG A O 1
ATOM 692 N N . ASP A 1 87 ? 52.918 11.829 56.295 1.00 15.17 87 ASP A N 1
ATOM 693 C CA . ASP A 1 87 ? 53.574 13.129 56.423 1.00 17.64 87 ASP A CA 1
ATOM 694 C C . ASP A 1 87 ? 53.355 13.821 57.758 1.00 16.37 87 ASP A C 1
ATOM 695 O O . ASP A 1 87 ? 53.647 15.010 57.881 1.00 18.39 87 ASP A O 1
ATOM 700 N N . ILE A 1 88 ? 52.845 13.100 58.754 1.00 18.59 88 ILE A N 1
ATOM 701 C CA . ILE A 1 88 ? 52.436 13.746 60.013 1.00 19.44 88 ILE A CA 1
ATOM 702 C C . ILE A 1 88 ? 53.555 14.518 60.712 1.00 18.16 88 ILE A C 1
ATOM 703 O O . ILE A 1 88 ? 53.331 15.617 61.218 1.00 18.29 88 ILE A O 1
ATOM 708 N N . CYS A 1 89 ? 54.760 13.964 60.737 1.00 17.90 89 CYS A N 1
ATOM 709 C CA . CYS A 1 89 ? 55.858 14.663 61.395 1.00 20.06 89 CYS A CA 1
ATOM 710 C C . CYS A 1 89 ? 56.327 15.870 60.579 1.00 19.70 89 CYS A C 1
ATOM 711 O O . CYS A 1 89 ? 56.719 16.888 61.147 1.00 17.63 89 CYS A O 1
ATOM 714 N N . LYS A 1 90 ? 56.271 15.771 59.255 1.00 16.22 90 LYS A N 1
ATOM 715 C CA . LYS A 1 90 ? 56.544 16.939 58.415 1.00 19.63 90 LYS A CA 1
ATOM 716 C C . LYS A 1 90 ? 55.541 18.052 58.701 1.00 16.48 90 LYS A C 1
ATOM 717 O O . LYS A 1 90 ? 55.900 19.229 58.810 1.00 16.32 90 LYS A O 1
ATOM 723 N N . LEU A 1 91 ? 54.271 17.671 58.816 1.00 19.60 91 LEU A N 1
ATOM 724 C CA . LEU A 1 91 ? 53.220 18.626 59.106 1.00 15.74 91 LEU A CA 1
ATOM 725 C C . LEU A 1 91 ? 53.523 19.329 60.424 1.00 17.79 91 LEU A C 1
ATOM 726 O O . LEU A 1 91 ? 53.423 20.549 60.514 1.00 15.77 91 LEU A O 1
ATOM 731 N N . VAL A 1 92 ? 53.895 18.559 61.444 1.00 16.57 92 VAL A N 1
ATOM 732 C CA . VAL A 1 92 ? 54.238 19.145 62.738 1.00 14.10 92 VAL A CA 1
ATOM 733 C C . VAL A 1 92 ? 55.421 20.111 62.632 1.00 15.67 92 VAL A C 1
ATOM 734 O O . VAL A 1 92 ? 55.429 21.182 63.244 1.00 16.32 92 VAL A O 1
ATOM 738 N N . GLN A 1 93 ? 56.434 19.718 61.870 1.00 18.88 93 GLN A N 1
ATOM 739 C CA . GLN A 1 93 ? 57.634 20.540 61.707 1.00 20.81 93 GLN A CA 1
ATOM 740 C C . GLN A 1 93 ? 57.302 21.894 61.076 1.00 18.49 93 GLN A C 1
ATOM 741 O O . GLN A 1 93 ? 57.903 22.915 61.402 1.00 19.58 93 GLN A O 1
ATOM 747 N N . ASN A 1 94 ? 56.346 21.887 60.157 1.00 16.79 94 ASN A N 1
ATOM 748 C CA . ASN A 1 94 ? 55.914 23.105 59.480 1.00 16.77 94 ASN A CA 1
ATOM 749 C C . ASN A 1 94 ? 55.079 24.008 60.399 1.00 14.51 94 ASN A C 1
ATOM 750 O O . ASN A 1 94 ? 55.303 25.213 60.467 1.00 13.50 94 ASN A O 1
ATOM 755 N N . VAL A 1 95 ? 54.127 23.419 61.118 1.00 15.40 95 VAL A N 1
ATOM 756 C CA . VAL A 1 95 ? 53.206 24.206 61.943 1.00 18.43 95 VAL A CA 1
ATOM 757 C C . VAL A 1 95 ? 53.822 24.645 63.286 1.00 18.98 95 VAL A C 1
ATOM 758 O O . VAL A 1 95 ? 53.606 25.775 63.746 1.00 16.20 95 VAL A O 1
ATOM 762 N N . ALA A 1 96 ? 54.605 23.752 63.887 1.00 17.54 96 ALA A N 1
ATOM 763 C CA . ALA A 1 96 ? 55.242 23.995 65.175 1.00 18.94 96 ALA A CA 1
ATOM 764 C C . ALA A 1 96 ? 56.742 23.742 65.088 1.00 18.85 96 ALA A C 1
ATOM 765 O O . ALA A 1 96 ? 57.245 22.764 65.649 1.00 18.44 96 ALA A O 1
ATOM 767 N N . PRO A 1 97 ? 57.467 24.622 64.381 1.00 18.67 97 PRO A N 1
ATOM 768 C CA . PRO A 1 97 ? 58.916 24.450 64.205 1.00 19.15 97 PRO A CA 1
ATOM 769 C C . PRO A 1 97 ? 59.714 24.796 65.464 1.00 19.35 97 PRO A C 1
ATOM 770 O O . PRO A 1 97 ? 59.146 25.299 66.436 1.00 14.95 97 PRO A O 1
ATOM 774 N N . ILE A 1 98 ? 61.020 24.542 65.435 1.00 16.20 98 ILE A N 1
ATOM 775 C CA . ILE A 1 98 ? 61.910 24.998 66.494 1.00 17.44 98 ILE A CA 1
ATOM 776 C C . ILE A 1 98 ? 61.785 26.516 66.627 1.00 20.12 98 ILE A C 1
ATOM 777 O O . ILE A 1 98 ? 61.524 27.213 65.648 1.00 20.76 98 ILE A O 1
ATOM 782 N N . GLY A 1 99 ? 61.952 27.028 67.841 1.00 21.63 99 GLY A N 1
ATOM 783 C CA . GLY A 1 99 ? 61.796 28.449 68.084 1.00 22.02 99 GLY A CA 1
ATOM 784 C C . GLY A 1 99 ? 60.471 28.770 68.751 1.00 18.65 99 GLY A C 1
ATOM 785 O O . GLY A 1 99 ? 59.759 27.879 69.195 1.00 20.07 99 GLY A O 1
ATOM 786 N N . ALA A 1 100 ? 60.137 30.051 68.813 1.00 19.69 100 ALA A N 1
ATOM 787 C CA . ALA A 1 100 ? 58.980 30.511 69.580 1.00 19.84 100 ALA A CA 1
ATOM 788 C C . ALA A 1 100 ? 57.626 30.087 69.006 1.00 16.19 100 ALA A C 1
ATOM 789 O O . ALA A 1 100 ? 56.657 29.958 69.751 1.00 17.89 100 ALA A O 1
ATOM 791 N N . ALA A 1 101 ? 57.544 29.872 67.694 1.00 13.95 101 ALA A N 1
ATOM 792 C CA . ALA A 1 101 ? 56.262 29.457 67.101 1.00 14.78 101 ALA A CA 1
ATOM 793 C C . ALA A 1 101 ? 55.866 28.059 67.548 1.00 15.50 101 ALA A C 1
ATOM 794 O O . ALA A 1 101 ? 54.678 27.731 67.621 1.00 17.36 101 ALA A O 1
ATOM 796 N N . GLY A 1 102 ? 56.865 27.241 67.860 1.00 14.77 102 GLY A N 1
ATOM 797 C CA . GLY A 1 102 ? 56.617 25.904 68.391 1.00 14.20 102 GLY A CA 1
ATOM 798 C C . GLY A 1 102 ? 55.867 25.995 69.710 1.00 17.20 102 GLY A C 1
ATOM 799 O O . GLY A 1 102 ? 54.931 25.241 69.957 1.00 17.65 102 GLY A O 1
ATOM 800 N N . ALA A 1 103 ? 56.262 26.948 70.548 1.00 14.55 103 ALA A N 1
ATOM 801 C CA . ALA A 1 103 ? 55.577 27.176 71.818 1.00 13.95 103 ALA A CA 1
ATOM 802 C C . ALA A 1 103 ? 54.187 27.777 71.607 1.00 15.71 103 ALA A C 1
ATOM 803 O O . ALA A 1 103 ? 53.214 27.350 72.234 1.00 15.54 103 ALA A O 1
ATOM 805 N N . ALA A 1 104 ? 54.094 28.768 70.721 1.00 13.26 104 ALA A N 1
ATOM 806 C CA . ALA A 1 104 ? 52.819 29.412 70.439 1.00 16.12 104 ALA A CA 1
ATOM 807 C C . ALA A 1 104 ? 51.764 28.440 69.887 1.00 15.42 104 ALA A C 1
ATOM 808 O O . ALA A 1 104 ? 50.580 28.597 70.158 1.00 15.01 104 ALA A O 1
ATOM 810 N N . ASN A 1 105 ? 52.193 27.444 69.118 1.00 11.24 105 ASN A N 1
ATOM 811 C CA . ASN A 1 105 ? 51.250 26.515 68.497 1.00 14.99 105 ASN A CA 1
ATOM 812 C C . ASN A 1 105 ? 51.172 25.125 69.129 1.00 14.30 105 ASN A C 1
ATOM 813 O O . ASN A 1 105 ? 50.454 24.275 68.623 1.00 13.94 105 ASN A O 1
ATOM 818 N N . ALA A 1 106 ? 51.908 24.878 70.208 1.00 14.18 106 ALA A N 1
ATOM 819 C CA . ALA A 1 106 ? 51.970 23.516 70.749 1.00 14.36 106 ALA A CA 1
ATOM 820 C C . ALA A 1 106 ? 50.610 22.918 71.191 1.00 15.86 106 ALA A C 1
ATOM 821 O O . ALA A 1 106 ? 50.300 21.773 70.871 1.00 15.51 106 ALA A O 1
ATOM 823 N N . PRO A 1 107 ? 49.799 23.679 71.941 1.00 14.52 107 PRO A N 1
ATOM 824 C CA . PRO A 1 107 ? 48.526 23.080 72.374 1.00 15.03 107 PRO A CA 1
ATOM 825 C C . PRO A 1 107 ? 47.582 22.790 71.203 1.00 16.45 107 PRO A C 1
ATOM 826 O O . PRO A 1 107 ? 46.799 21.843 71.253 1.00 17.44 107 PRO A O 1
ATOM 830 N N . GLU A 1 108 ? 47.649 23.612 70.159 1.00 15.07 108 GLU A N 1
ATOM 831 C CA . GLU A 1 108 ? 46.743 23.467 69.041 1.00 14.25 108 GLU A CA 1
ATOM 832 C C . GLU A 1 108 ? 47.158 22.284 68.179 1.00 15.13 108 GLU A C 1
ATOM 833 O O . GLU A 1 108 ? 46.308 21.595 67.632 1.00 17.29 108 GLU A O 1
ATOM 839 N N . VAL A 1 109 ? 48.464 22.032 68.080 1.00 14.64 109 VAL A N 1
ATOM 840 C CA . VAL A 1 109 ? 48.941 20.890 67.318 1.00 14.24 109 VAL A CA 1
ATOM 841 C C . VAL A 1 109 ? 48.699 19.620 68.140 1.00 17.49 109 VAL A C 1
ATOM 842 O O . VAL A 1 109 ? 48.353 18.570 67.597 1.00 16.18 109 VAL A O 1
ATOM 846 N N . ARG A 1 110 ? 48.855 19.724 69.457 1.00 17.40 110 ARG A N 1
ATOM 847 C CA . ARG A 1 110 ? 48.529 18.597 70.324 1.00 17.32 110 ARG A CA 1
ATOM 848 C C . ARG A 1 110 ? 47.071 18.176 70.192 1.00 16.38 110 ARG A C 1
ATOM 849 O O . ARG A 1 110 ? 46.762 16.983 70.228 1.00 18.21 110 ARG A O 1
ATOM 857 N N . LYS A 1 111 ? 46.171 19.141 70.046 1.00 14.89 111 LYS A N 1
ATOM 858 C CA . LYS A 1 111 ? 44.751 18.806 69.918 1.00 20.64 111 LYS A CA 1
ATOM 859 C C . LYS A 1 111 ? 44.515 17.996 68.647 1.00 19.20 111 LYS A C 1
ATOM 860 O O . LYS A 1 111 ? 43.809 16.982 68.658 1.00 17.13 111 LYS A O 1
ATOM 866 N N . VAL A 1 112 ? 45.118 18.439 67.549 1.00 17.52 112 VAL A N 1
ATOM 867 C CA . VAL A 1 112 ? 44.979 17.736 66.278 1.00 18.36 112 VAL A CA 1
ATOM 868 C C . VAL A 1 112 ? 45.611 16.342 66.326 1.00 16.90 112 VAL A C 1
ATOM 869 O O . VAL A 1 112 ? 45.049 15.371 65.804 1.00 15.94 112 VAL A O 1
ATOM 873 N N . LEU A 1 113 ? 46.783 16.244 66.942 1.00 14.06 113 LEU A N 1
ATOM 874 C CA . LEU A 1 113 ? 47.480 14.963 66.998 1.00 18.54 113 LEU A CA 1
ATOM 875 C C . LEU A 1 113 ? 46.656 13.938 67.770 1.00 19.53 113 LEU A C 1
ATOM 876 O O . LEU A 1 113 ? 46.581 12.772 67.375 1.00 19.24 113 LEU A O 1
ATOM 881 N N . GLN A 1 114 ? 46.039 14.382 68.863 1.00 14.61 114 GLN A N 1
ATOM 882 C CA . GLN A 1 114 ? 45.206 13.510 69.683 1.00 20.01 114 GLN A CA 1
ATOM 883 C C . GLN A 1 114 ? 43.989 13.040 68.889 1.00 19.73 114 GLN A C 1
ATOM 884 O O . GLN A 1 114 ? 43.627 11.867 68.914 1.00 17.39 114 GLN A O 1
ATOM 890 N N . SER A 1 115 ? 43.377 13.972 68.170 1.00 18.73 115 SER A N 1
ATOM 891 C CA . SER A 1 115 ? 42.244 13.668 67.309 1.00 20.93 115 SER A CA 1
ATOM 892 C C . SER A 1 115 ? 42.609 12.629 66.236 1.00 22.87 115 SER A C 1
ATOM 893 O O . SER A 1 115 ? 41.909 11.634 66.058 1.00 24.55 115 SER A O 1
ATOM 896 N N . LEU A 1 116 ? 43.701 12.871 65.519 1.00 17.77 116 LEU A N 1
ATOM 897 C CA . LEU A 1 116 ? 44.166 11.935 64.506 1.00 19.07 116 LEU A CA 1
ATOM 8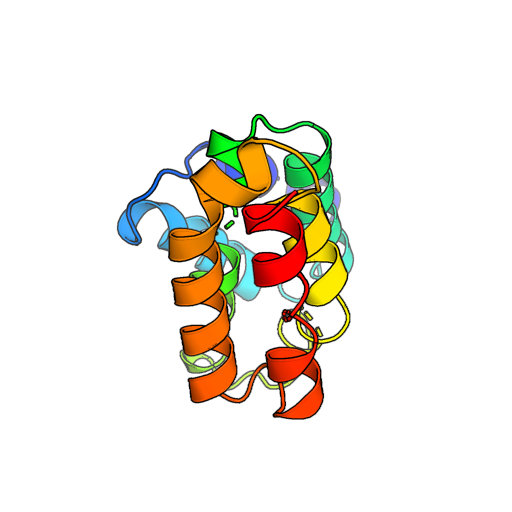98 C C . LEU A 1 116 ? 44.507 10.559 65.109 1.00 21.55 116 LEU A C 1
ATOM 899 O O . LEU A 1 116 ? 44.216 9.520 64.517 1.00 23.11 116 LEU A O 1
ATOM 904 N N . HIS A 1 117 ? 45.123 10.563 66.284 1.00 18.32 117 HIS A N 1
ATOM 905 C CA . HIS A 1 117 ? 45.446 9.326 66.989 1.00 20.24 117 HIS A CA 1
ATOM 906 C C . HIS A 1 117 ? 44.201 8.533 67.417 1.00 22.78 117 HIS A C 1
ATOM 907 O O . HIS A 1 117 ? 44.138 7.316 67.229 1.00 25.11 117 HIS A O 1
ATOM 914 N N . GLU A 1 118 ? 43.221 9.219 67.995 1.00 21.99 118 GLU A N 1
ATOM 915 C CA . GLU A 1 118 ? 41.977 8.577 68.427 1.00 22.89 118 GLU A CA 1
ATOM 916 C C . GLU A 1 118 ? 41.215 7.983 67.244 1.00 25.93 118 GLU A C 1
ATOM 917 O O . GLU A 1 118 ? 40.532 6.960 67.366 1.00 26.83 118 GLU A O 1
ATOM 923 N N . LYS A 1 119 ? 41.331 8.630 66.092 1.00 22.02 119 LYS A N 1
ATOM 924 C CA . LYS A 1 119 ? 40.630 8.153 64.913 1.00 28.52 119 LYS A CA 1
ATOM 925 C C . LYS A 1 119 ? 41.513 7.235 64.056 1.00 27.49 119 LYS A C 1
ATOM 926 O O . LYS A 1 119 ? 41.178 6.924 62.913 1.00 28.11 119 LYS A O 1
ATOM 932 N N . LYS A 1 120 ? 42.631 6.792 64.636 1.00 22.49 120 LYS A N 1
ATOM 933 C CA . LYS A 1 120 ? 43.476 5.762 64.026 1.00 26.51 120 LYS A CA 1
ATOM 934 C C . LYS A 1 120 ? 44.036 6.152 62.655 1.00 27.01 120 LYS A C 1
ATOM 935 O O . LYS A 1 120 ? 44.392 5.294 61.844 1.00 25.94 120 LYS A O 1
ATOM 941 N N . VAL A 1 121 ? 44.115 7.456 62.407 1.00 24.40 121 VAL A N 1
ATOM 942 C CA . VAL A 1 121 ? 44.778 7.962 61.214 1.00 20.20 121 VAL A CA 1
ATOM 943 C C . VAL A 1 121 ? 46.290 7.807 61.381 1.00 20.11 121 VAL A C 1
ATOM 944 O O . VAL A 1 121 ? 47.014 7.526 60.418 1.00 20.94 121 VAL A O 1
ATOM 948 N N . ILE A 1 122 ? 46.764 7.997 62.614 1.00 19.69 122 ILE A N 1
ATOM 949 C CA . ILE A 1 122 ? 48.171 7.760 62.950 1.00 21.49 122 ILE A CA 1
ATOM 950 C C . ILE A 1 122 ? 48.271 6.717 64.068 1.00 22.52 122 ILE A C 1
ATOM 951 O O . ILE A 1 122 ? 47.416 6.665 64.948 1.00 20.07 122 ILE A O 1
ATOM 956 N N . ASP A 1 123 ? 49.295 5.867 64.013 1.00 25.84 123 ASP A N 1
ATOM 957 C CA . ASP A 1 123 ? 49.471 4.832 65.033 1.00 29.94 123 ASP A CA 1
ATOM 958 C C . ASP A 1 123 ? 50.242 5.338 66.264 1.00 29.65 123 ASP A C 1
ATOM 959 O O . ASP A 1 123 ? 50.561 6.531 66.379 1.00 19.77 123 ASP A O 1
ATOM 964 N N . ASP A 1 124 ? 50.535 4.422 67.181 1.00 29.01 124 ASP A N 1
ATOM 965 C CA . ASP A 1 124 ? 51.159 4.783 68.446 1.00 31.13 124 ASP A CA 1
ATOM 966 C C . ASP A 1 124 ? 52.549 5.373 68.253 1.00 30.34 124 ASP A C 1
ATOM 967 O O . ASP A 1 124 ? 52.900 6.365 68.895 1.00 28.53 124 ASP A O 1
ATOM 972 N N . ASN A 1 125 ? 53.337 4.764 67.371 1.00 27.63 125 ASN A N 1
ATOM 973 C CA . ASN A 1 125 ? 54.693 5.237 67.108 1.00 33.39 125 ASN A CA 1
ATOM 974 C C . ASN A 1 125 ? 54.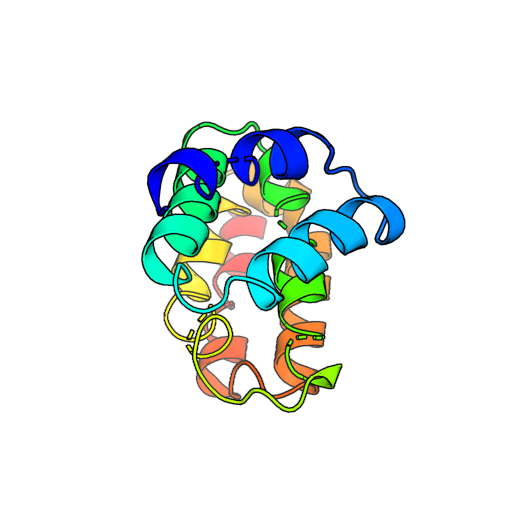732 6.641 66.494 1.00 29.85 125 ASN A C 1
ATOM 975 O O . ASN A 1 125 ? 55.495 7.494 66.953 1.00 25.63 125 ASN A O 1
ATOM 980 N N . GLN A 1 126 ? 53.923 6.859 65.452 1.00 21.54 126 GLN A N 1
ATOM 981 C CA . GLN A 1 126 ? 53.765 8.181 64.843 1.00 22.86 126 GLN A CA 1
ATOM 982 C C . GLN A 1 126 ? 53.338 9.252 65.856 1.00 20.21 126 GLN A C 1
ATOM 983 O O . GLN A 1 126 ? 53.925 10.333 65.914 1.00 21.83 126 GLN A O 1
ATOM 989 N N . TYR A 1 127 ? 52.311 8.943 66.643 1.00 20.01 127 TYR A N 1
ATOM 990 C CA . TYR A 1 127 ? 51.805 9.862 67.652 1.00 21.38 127 TYR A CA 1
ATOM 991 C C . TYR A 1 127 ? 52.898 10.198 68.659 1.00 24.49 127 TYR A C 1
ATOM 992 O O . TYR A 1 127 ? 53.108 11.369 69.007 1.00 21.39 127 TYR A O 1
ATOM 1001 N N . L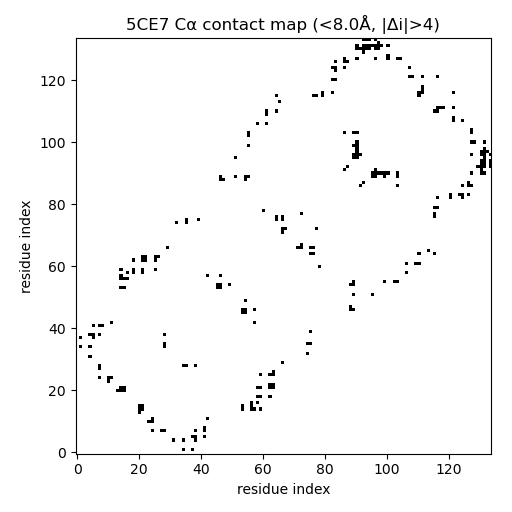YS A 1 128 ? 53.606 9.170 69.113 1.00 26.45 128 LYS A N 1
ATOM 1002 C CA . LYS A 1 128 ? 54.704 9.358 70.048 1.00 31.87 128 LYS A CA 1
ATOM 1003 C C . LYS A 1 128 ? 55.797 10.223 69.428 1.00 28.23 128 LYS A C 1
ATOM 1004 O O . LYS A 1 128 ? 56.310 11.133 70.075 1.00 28.31 128 LYS A O 1
ATOM 1010 N N . ASP A 1 129 ? 56.158 9.928 68.183 1.00 23.71 129 ASP A N 1
ATOM 1011 C CA . ASP A 1 129 ? 57.155 10.721 67.463 1.00 26.19 129 ASP A CA 1
ATOM 1012 C C . ASP A 1 129 ? 56.720 12.179 67.291 1.00 23.75 129 ASP A C 1
ATOM 1013 O O . ASP A 1 129 ? 57.495 13.101 67.526 1.00 24.21 129 ASP A O 1
ATOM 1018 N N . ALA A 1 130 ? 55.485 12.380 66.853 1.00 23.41 130 ALA A N 1
ATOM 1019 C CA . ALA A 1 130 ? 54.979 13.726 66.590 1.00 21.06 130 ALA A CA 1
ATOM 1020 C C . ALA A 1 130 ? 54.834 14.529 67.884 1.00 22.17 130 ALA A C 1
ATOM 1021 O O . ALA A 1 130 ? 55.148 15.721 67.931 1.00 22.07 130 ALA A O 1
ATOM 1031 N N . ALA A 1 132 ? 56.634 14.046 70.576 1.00 20.21 132 ALA A N 1
ATOM 1032 C CA . ALA A 1 132 ? 57.996 14.382 71.017 1.00 25.61 132 ALA A CA 1
ATOM 1033 C C . ALA A 1 132 ? 58.545 15.585 70.239 1.00 21.46 132 ALA A C 1
ATOM 1034 O O . ALA A 1 132 ? 59.312 16.384 70.767 1.00 22.69 132 ALA A O 1
ATOM 1036 N N . THR A 1 133 ? 58.153 15.703 68.977 1.00 20.11 133 THR A N 1
ATOM 1037 C CA . THR A 1 133 ? 58.565 16.838 68.167 1.00 23.70 133 THR A CA 1
ATOM 1038 C C . THR A 1 133 ? 57.980 18.130 68.719 1.00 22.58 133 THR A C 1
ATOM 1039 O O . THR A 1 133 ? 58.689 19.115 68.884 1.00 22.33 133 THR A O 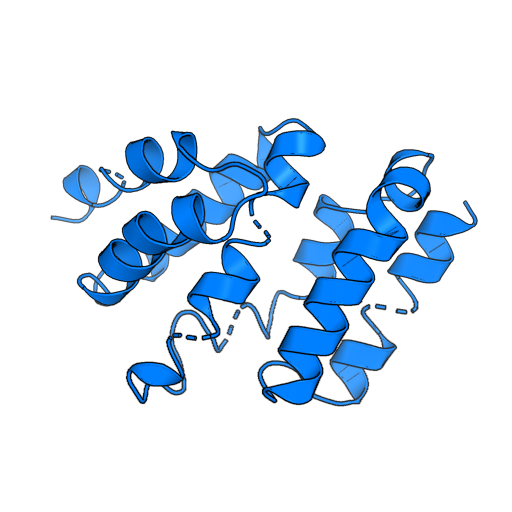1
ATOM 1043 N N . VAL A 1 134 ? 56.680 18.116 69.007 1.00 21.96 134 VAL A N 1
ATOM 1044 C CA . VAL A 1 134 ? 56.026 19.265 69.607 1.00 19.61 134 VAL A CA 1
ATOM 1045 C C . VAL A 1 134 ? 56.695 19.669 70.926 1.00 20.16 134 VAL A C 1
ATOM 1046 O O . VAL A 1 134 ? 56.912 20.849 71.184 1.00 19.26 134 VAL A O 1
ATOM 1050 N N . GLU A 1 135 ? 57.014 18.695 71.767 1.00 20.44 135 GLU A N 1
ATOM 1051 C CA . GLU A 1 135 ? 57.640 19.010 73.040 1.00 23.61 135 GLU A CA 1
ATOM 1052 C C . GLU A 1 135 ? 59.020 19.636 72.830 1.00 21.27 135 GLU A C 1
ATOM 1053 O O . GLU A 1 135 ? 59.338 20.662 73.426 1.00 18.61 135 GLU A O 1
ATOM 1059 N N . ALA A 1 136 ? 59.831 19.027 71.967 1.00 20.65 136 ALA A N 1
ATOM 1060 C CA . ALA A 1 136 ? 61.145 19.588 71.638 1.00 23.26 136 ALA A CA 1
ATOM 1061 C C . ALA A 1 136 ? 61.038 21.036 71.132 1.00 19.03 136 ALA A C 1
ATOM 1062 O O . ALA A 1 136 ? 61.820 21.900 71.521 1.00 21.24 136 ALA A O 1
ATOM 1064 N N . HIS A 1 137 ? 60.056 21.294 70.278 1.00 15.64 137 HIS A N 1
ATOM 1065 C CA . HIS A 1 137 ? 59.880 22.630 69.704 1.00 20.75 137 HIS A CA 1
ATOM 1066 C C . HIS A 1 137 ? 59.180 23.628 70.636 1.00 20.93 137 HIS A C 1
ATOM 1067 O O . HIS A 1 137 ? 59.281 24.849 70.451 1.00 22.12 137 HIS A O 1
ATOM 1074 N N . GLU A 1 138 ? 58.469 23.125 71.638 1.00 21.78 138 GLU A N 1
ATOM 1075 C CA . GLU A 1 138 ? 57.930 24.011 72.666 1.00 20.20 138 GLU A CA 1
ATOM 1076 C C . GLU A 1 138 ? 59.069 24.478 73.580 1.00 22.11 138 GLU A C 1
ATOM 1077 O O . GLU A 1 138 ? 59.129 25.640 73.985 1.00 22.48 138 GLU A O 1
ATOM 1083 N N . GLN A 1 139 ? 59.980 23.571 73.899 1.00 25.48 139 GLN A N 1
ATOM 1084 C CA . GLN A 1 139 ? 61.023 23.879 74.870 1.00 27.94 139 GLN A CA 1
ATOM 1085 C C . GLN A 1 139 ? 62.158 24.713 74.285 1.00 31.39 139 GLN A C 1
ATOM 1086 O O . GLN A 1 139 ? 62.820 25.456 75.006 1.00 35.04 139 GLN A O 1
ATOM 1092 N N . ALA A 1 140 ? 62.370 24.605 72.978 1.00 26.60 140 ALA A N 1
ATOM 1093 C CA . ALA A 1 140 ? 63.453 25.328 72.322 1.00 32.01 140 ALA A CA 1
ATOM 1094 C C . ALA A 1 140 ? 63.009 25.951 70.994 1.00 32.66 140 ALA A C 1
ATOM 1095 O O . ALA A 1 140 ? 61.964 25.612 70.425 1.00 25.01 140 ALA A O 1
#

Secondary structure (DSSP, 8-state):
-HHHH--HHHHHTT--SSGGGTHHHHHHHHHTGGGHHHHHHHHHHHHHHS-HHHHHH--HHHHHH--GGGT--SGGG---TTHHHHHHHHS-TTHHHHHHHHHHHHHHHHHHHTTSS-HHHHHH--HHHHHHH-

B-factor: mean 23.65, std 11.66, range [8.81, 90.58]

Organism: Schizosaccharomyces pombe (strain 972 / ATCC 24843) (NCBI:txid284812)

Radius of gyration: 14.24 Å; Cα contacts (8 Å, |Δi|>4): 154; chains: 1; bounding box: 31×28×40 Å

Foldseek 3Di:
DLVVLLVLLVLLVQFAQDLVSLVVSLVSCVVPLVNLVSNVVSLVVCLVPDDLRSLLRNCSLLSNVVCVVVVHDPRSLVVQVCVLVSLCSNQNADCSLQVCLVSNLVSLVSCDVVVSYDPVSSVVVVRSVNRSVD

GO terms:
  GO:0070692 CTDK-1 complex (C, IDA)
  GO:0032968 positive regulation of transcription elongation by RNA polymerase II (P, IC)
  GO:0005634 nucleus (C, HDA)
  GO:0005829 cytosol (C, HDA)
  GO:0045944 positive regulation of transcription by RNA polymerase II (P, IMP)
  GO:0005737 cytoplasm (C, EXP)

Nearest PDB structures (foldseek):
  5ce7-assembly1_A  TM=1.008E+00  e=4.668E-19  Schizosaccharomyces pombe
  4q96-assembly2_A  TM=6.606E-01  e=4.159E-02  Homo sapiens
  4fu3-assembly1_B  TM=6.635E-01  e=7.496E-02  Homo sapiens
  6zpp-assembly1_A  TM=1.795E-01  e=3.998E+00  Drechmeria coniospora

InterPro domains:
  IPR006569 CID domain [PS51391] (2-138)
  IPR008942 ENTH/VHS [G3DSA:1.25.40.90] (6-142)
  IPR024637 CTD kinase subunit gamma Ctk3, C-terminal [PF12350] (153-213)
  IPR024638 CTD kinase subunit gamma Ctk3, N-terminal [PF12243] (1-123)
  IPR042326 CTD kinase subunit gamma [PTHR28291] (1-218)